Protein AF-A0A1D6IV47-F1 (afdb_monomer)

Mean predicted aligned error: 17.44 Å

pLDDT: mean 75.23, std 21.06, range [35.94, 98.75]

InterPro domains:
  IPR011598 Myc-type, basic helix-loop-helix (bHLH) domain [PF00010] (25-70)
  IPR011598 Myc-type, basic helix-loop-helix (bHLH) domain [PS50888] (21-71)
  IPR011598 Myc-type, basic helix-loop-helix (bHLH) domain [SM00353] (27-77)
  IPR036638 Helix-loop-helix DNA-binding domain superfamily [G3DSA:4.10.280.10] (14-96)
  IPR036638 Helix-loop-helix DNA-binding domain superfamily [SSF47459] (24-84)
  IPR044278 Transcription factor BHLH95-like [PTHR46772] (20-100)

Structure (mmCIF, N/CA/C/O backbone):
data_AF-A0A1D6IV47-F1
#
_entry.id   AF-A0A1D6IV47-F1
#
loop_
_atom_site.group_PDB
_atom_site.id
_atom_site.type_symbol
_atom_site.label_atom_id
_atom_site.label_alt_id
_atom_site.label_comp_id
_atom_site.label_asym_id
_atom_site.label_entity_id
_atom_site.label_seq_id
_atom_site.pdbx_PDB_ins_code
_atom_site.Cartn_x
_atom_site.Cartn_y
_atom_site.Cartn_z
_atom_site.occupancy
_atom_site.B_iso_or_equiv
_atom_site.auth_seq_id
_atom_site.auth_comp_id
_atom_site.auth_asym_id
_atom_site.auth_atom_id
_atom_site.pdbx_PDB_model_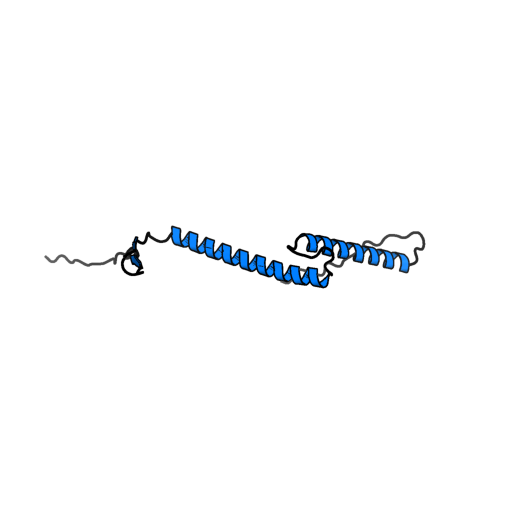num
ATOM 1 N N . MET A 1 1 ? 22.367 26.535 10.664 1.00 35.94 1 MET A N 1
ATOM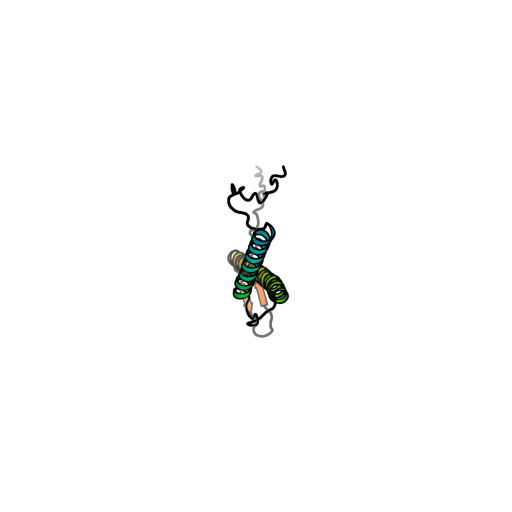 2 C CA . MET A 1 1 ? 23.675 25.922 10.363 1.00 35.94 1 MET A CA 1
ATOM 3 C C . MET A 1 1 ? 23.382 24.687 9.537 1.00 35.94 1 MET A C 1
ATOM 5 O O . MET A 1 1 ? 22.984 23.676 10.094 1.00 35.94 1 MET A O 1
ATOM 9 N N . ALA A 1 2 ? 23.358 24.861 8.216 1.00 43.00 2 ALA A N 1
ATOM 10 C CA . ALA A 1 2 ? 22.971 23.834 7.258 1.00 43.00 2 ALA A CA 1
ATOM 11 C C . ALA A 1 2 ? 24.180 22.928 7.006 1.00 43.00 2 ALA A C 1
ATOM 13 O O . ALA A 1 2 ? 25.041 23.240 6.191 1.00 43.00 2 ALA A O 1
ATOM 14 N N . GLU A 1 3 ? 24.259 21.857 7.783 1.00 51.03 3 GLU A N 1
ATOM 15 C CA . GLU A 1 3 ? 25.111 20.711 7.495 1.00 51.03 3 GLU A CA 1
ATOM 16 C C . GLU A 1 3 ? 24.394 19.863 6.442 1.00 51.03 3 GLU A C 1
ATOM 18 O O . GLU A 1 3 ? 23.219 19.549 6.610 1.00 51.03 3 GLU A O 1
ATOM 23 N N . GLU A 1 4 ? 25.101 19.575 5.351 1.00 53.41 4 GLU A N 1
ATOM 24 C CA . GLU A 1 4 ? 25.080 18.343 4.543 1.00 53.41 4 GLU A CA 1
ATOM 25 C C . GLU A 1 4 ? 25.472 18.690 3.106 1.00 53.41 4 GLU A C 1
ATOM 27 O O . GLU A 1 4 ? 24.693 18.726 2.151 1.00 53.41 4 GLU A O 1
ATOM 32 N N . HIS A 1 5 ? 26.765 18.986 2.980 1.00 49.28 5 HIS A N 1
ATOM 33 C CA . HIS A 1 5 ? 27.473 18.988 1.719 1.00 49.28 5 HIS A CA 1
ATOM 34 C C . HIS A 1 5 ? 27.329 17.615 1.055 1.00 49.28 5 HIS A C 1
ATOM 36 O O . HIS A 1 5 ? 27.900 16.631 1.513 1.00 49.28 5 HIS A O 1
ATOM 42 N N . LEU A 1 6 ? 26.561 17.594 -0.036 1.00 51.56 6 LEU A N 1
ATOM 43 C CA . LEU A 1 6 ? 26.811 16.838 -1.263 1.00 51.56 6 LEU A CA 1
ATOM 44 C C . LEU A 1 6 ? 27.721 15.618 -1.066 1.00 51.56 6 LEU A C 1
ATOM 46 O O . LEU A 1 6 ? 28.927 15.679 -1.314 1.00 51.56 6 LEU A O 1
ATOM 50 N N . LEU A 1 7 ? 27.119 14.488 -0.691 1.00 47.28 7 LEU A N 1
ATOM 51 C CA . LEU A 1 7 ? 27.725 13.174 -0.878 1.00 47.28 7 LEU A CA 1
ATOM 52 C C . LEU A 1 7 ? 27.847 12.912 -2.382 1.00 47.28 7 LEU A C 1
ATOM 54 O O . LEU A 1 7 ? 27.004 12.284 -3.023 1.00 47.28 7 LEU A O 1
ATOM 58 N N . ALA A 1 8 ? 28.924 13.457 -2.939 1.00 45.53 8 ALA A N 1
ATOM 59 C CA . ALA A 1 8 ? 29.487 13.078 -4.208 1.00 45.53 8 ALA A CA 1
ATOM 60 C C . ALA A 1 8 ? 29.680 11.559 -4.201 1.00 45.53 8 ALA A C 1
ATOM 62 O O . ALA A 1 8 ? 30.430 11.007 -3.395 1.00 45.53 8 ALA A O 1
ATOM 63 N N . LEU A 1 9 ? 28.987 10.886 -5.115 1.00 50.47 9 LEU A N 1
ATOM 64 C CA . LEU A 1 9 ? 29.238 9.502 -5.495 1.00 50.47 9 LEU A CA 1
ATOM 65 C C . LEU A 1 9 ? 30.619 9.423 -6.167 1.00 50.47 9 LEU A C 1
ATOM 67 O O . LEU A 1 9 ? 30.733 9.325 -7.386 1.00 50.47 9 LEU A O 1
ATOM 71 N N . ALA A 1 10 ? 31.680 9.522 -5.369 1.00 48.97 10 ALA A N 1
ATOM 72 C CA . ALA A 1 10 ? 33.050 9.316 -5.800 1.00 48.97 10 ALA A CA 1
ATOM 73 C C . ALA A 1 10 ? 33.296 7.806 -5.923 1.00 48.97 10 ALA A C 1
ATOM 75 O O . ALA A 1 10 ? 33.545 7.111 -4.940 1.00 48.97 10 ALA A O 1
ATOM 76 N N . LEU A 1 11 ? 33.189 7.286 -7.145 1.00 58.75 11 LEU A N 1
ATOM 77 C CA . LEU A 1 11 ? 33.749 5.981 -7.488 1.00 58.75 11 LEU A CA 1
ATOM 78 C C . LEU A 1 11 ? 35.287 6.081 -7.464 1.00 58.75 11 LEU A C 1
ATOM 80 O O . LEU A 1 11 ? 35.827 7.082 -7.942 1.00 58.75 11 LEU A O 1
ATOM 84 N N . PRO A 1 12 ? 36.013 5.081 -6.932 1.00 50.81 12 PRO A N 1
ATOM 85 C CA . PRO A 1 12 ? 37.470 5.124 -6.910 1.00 50.81 12 PRO A CA 1
ATOM 86 C C . PRO A 1 12 ? 38.044 5.014 -8.335 1.00 50.81 12 PRO A C 1
ATOM 88 O O . PRO A 1 12 ? 37.523 4.237 -9.142 1.00 50.81 12 PRO A O 1
ATOM 91 N N . PRO A 1 13 ? 39.134 5.735 -8.665 1.00 49.62 13 PRO A N 1
ATOM 92 C CA . PRO A 1 13 ? 39.780 5.604 -9.963 1.00 49.62 13 PRO A CA 1
ATOM 93 C C . PRO A 1 13 ? 40.509 4.257 -10.046 1.00 49.62 13 PRO A C 1
ATOM 95 O O . PRO A 1 13 ? 41.496 4.015 -9.349 1.00 49.62 13 PRO A O 1
ATOM 98 N N . THR A 1 14 ? 40.040 3.366 -10.918 1.00 51.09 14 THR A N 1
ATOM 99 C CA . THR A 1 14 ? 40.750 2.123 -11.232 1.00 51.09 14 THR A CA 1
ATOM 100 C C . THR A 1 14 ? 41.936 2.443 -12.141 1.00 51.09 14 THR A C 1
ATOM 102 O O . THR A 1 14 ? 41.761 2.791 -13.309 1.00 51.09 14 THR A O 1
ATOM 105 N N . LYS A 1 15 ? 43.150 2.333 -11.589 1.00 53.69 15 LYS A N 1
ATOM 106 C CA . LYS A 1 15 ? 44.419 2.341 -12.333 1.00 53.69 15 LYS A CA 1
ATOM 107 C C . LYS A 1 15 ? 44.349 1.264 -13.422 1.00 53.69 15 LYS A C 1
ATOM 109 O O . LYS A 1 15 ? 44.103 0.099 -13.120 1.00 53.69 15 LYS A O 1
ATOM 114 N N . GLY A 1 16 ? 44.486 1.689 -14.674 1.00 55.03 16 GLY A N 1
ATOM 115 C CA . GLY A 1 16 ? 44.122 0.895 -15.841 1.00 55.03 16 GLY A CA 1
ATOM 116 C C . GLY A 1 16 ? 44.970 -0.351 -16.080 1.00 55.03 16 GLY A C 1
ATOM 117 O O . GLY A 1 16 ? 46.148 -0.399 -15.732 1.00 55.03 16 GLY A O 1
ATOM 118 N N . ASN A 1 17 ? 44.366 -1.321 -16.772 1.00 45.66 17 ASN A N 1
ATOM 119 C CA . ASN A 1 17 ? 45.033 -2.005 -17.874 1.00 45.66 17 ASN A CA 1
ATOM 120 C C . ASN A 1 17 ? 44.022 -2.683 -18.821 1.00 45.66 17 ASN A C 1
ATOM 122 O O . ASN A 1 17 ? 43.061 -3.292 -18.360 1.00 45.66 17 ASN A O 1
ATOM 126 N N . LYS A 1 18 ? 44.328 -2.614 -20.124 1.00 48.06 18 LYS A N 1
ATOM 127 C CA . LYS A 1 18 ? 43.595 -3.097 -21.315 1.00 48.06 18 LYS A CA 1
ATOM 128 C C . LYS A 1 18 ? 42.322 -2.335 -21.696 1.00 48.06 18 LYS A C 1
ATOM 130 O O . LYS A 1 18 ? 41.365 -2.240 -20.940 1.00 48.06 18 LYS A O 1
ATOM 135 N N . GLU A 1 19 ? 42.353 -1.824 -22.925 1.00 49.88 19 GLU A N 1
ATOM 136 C CA . GLU A 1 19 ? 41.299 -1.088 -23.618 1.00 49.88 19 GLU A CA 1
ATOM 137 C C . GLU A 1 19 ? 39.984 -1.879 -23.678 1.00 49.88 19 GLU A C 1
ATOM 139 O O . GLU A 1 19 ? 39.681 -2.582 -24.640 1.00 49.88 19 GLU A O 1
ATOM 144 N N . ALA A 1 20 ? 39.166 -1.752 -22.638 1.00 54.44 20 ALA A N 1
ATOM 145 C CA . ALA A 1 20 ? 37.732 -1.879 -22.795 1.00 54.44 20 ALA A CA 1
ATOM 146 C C . ALA A 1 20 ? 37.245 -0.565 -23.410 1.00 54.44 20 ALA A C 1
ATOM 148 O O . ALA A 1 20 ? 37.445 0.503 -22.828 1.00 54.44 20 ALA A O 1
ATOM 149 N N . SER A 1 21 ? 36.624 -0.639 -24.591 1.00 50.91 21 SER A N 1
ATOM 150 C CA . SER A 1 21 ? 35.919 0.501 -25.183 1.00 50.91 21 SER A CA 1
ATOM 151 C C . SER A 1 21 ? 35.065 1.176 -24.097 1.00 50.91 21 SER A C 1
ATOM 153 O O . SER A 1 21 ? 34.292 0.477 -23.434 1.00 50.91 21 SER A O 1
ATOM 155 N N . PRO A 1 22 ? 35.170 2.501 -23.883 1.00 57.38 22 PRO A N 1
ATOM 156 C CA . PRO A 1 22 ? 34.455 3.197 -22.808 1.00 57.38 22 PRO A CA 1
ATOM 157 C C . PRO A 1 22 ? 32.925 3.022 -22.888 1.00 57.38 22 PRO A C 1
ATOM 159 O O . PRO A 1 22 ? 32.224 3.169 -21.889 1.00 57.38 22 PRO A O 1
ATOM 162 N N . GLY A 1 23 ? 32.394 2.636 -24.056 1.00 60.59 23 GLY A N 1
ATOM 163 C CA . GLY A 1 23 ? 30.986 2.270 -24.227 1.00 60.59 23 GLY A CA 1
ATOM 164 C C . GLY A 1 23 ? 30.589 0.929 -23.593 1.00 60.59 23 GLY A C 1
ATOM 165 O O . GLY A 1 23 ? 29.433 0.763 -23.205 1.00 60.59 23 GLY A O 1
ATOM 166 N N . ALA A 1 24 ? 31.517 -0.021 -23.441 1.00 66.62 24 ALA A N 1
ATOM 167 C CA . ALA A 1 24 ? 31.240 -1.330 -22.846 1.00 66.62 24 ALA A CA 1
ATOM 168 C C . ALA A 1 24 ? 31.003 -1.222 -21.331 1.00 66.62 24 ALA A C 1
ATOM 170 O O . ALA A 1 24 ? 30.012 -1.746 -20.823 1.00 66.62 24 ALA A O 1
ATOM 171 N N . THR A 1 25 ? 31.839 -0.451 -20.631 1.00 83.62 25 THR A N 1
ATOM 172 C CA . THR A 1 25 ? 31.732 -0.235 -19.179 1.00 83.62 25 THR A CA 1
ATOM 173 C C . THR A 1 25 ? 30.530 0.641 -18.815 1.00 83.62 25 THR A C 1
ATOM 175 O O . THR A 1 25 ? 29.817 0.341 -17.857 1.00 83.62 25 THR A O 1
ATOM 178 N N . ALA A 1 26 ? 30.222 1.667 -19.618 1.00 90.19 26 ALA A N 1
ATOM 179 C CA . ALA A 1 26 ? 29.015 2.478 -19.448 1.00 90.19 26 ALA A CA 1
ATOM 180 C C . ALA A 1 26 ? 27.729 1.656 -19.658 1.00 90.19 26 ALA A C 1
ATOM 182 O O . ALA A 1 26 ? 26.782 1.755 -18.875 1.00 90.19 26 ALA A O 1
ATOM 183 N N . ALA A 1 27 ? 27.699 0.789 -20.676 1.00 94.06 27 ALA A N 1
ATOM 184 C CA . ALA A 1 27 ? 26.564 -0.098 -20.914 1.00 94.06 27 ALA A CA 1
ATOM 185 C C . ALA A 1 27 ? 26.398 -1.148 -19.800 1.00 94.06 27 ALA A C 1
ATOM 187 O O . ALA A 1 27 ? 25.276 -1.505 -19.439 1.00 94.06 27 ALA A O 1
ATOM 188 N N . GLU A 1 28 ? 27.491 -1.667 -19.241 1.00 94.56 28 GLU A N 1
ATOM 189 C CA . GLU A 1 28 ? 27.457 -2.578 -18.092 1.00 94.56 28 GLU A CA 1
ATOM 190 C C . GLU A 1 28 ? 26.948 -1.896 -16.824 1.00 94.56 28 GLU A C 1
ATOM 192 O O . GLU A 1 28 ? 26.046 -2.435 -16.173 1.00 94.56 28 GLU A O 1
ATOM 197 N N . ALA A 1 29 ? 27.431 -0.688 -16.527 1.00 93.94 29 ALA A N 1
ATOM 198 C CA . ALA A 1 29 ? 26.927 0.127 -15.426 1.00 93.94 29 ALA A CA 1
ATOM 199 C C . ALA A 1 29 ? 25.420 0.398 -15.576 1.00 93.94 29 ALA A C 1
ATOM 201 O O . ALA A 1 29 ? 24.655 0.249 -14.620 1.00 93.94 29 ALA A O 1
ATOM 202 N N . GLU A 1 30 ? 24.959 0.697 -16.792 1.00 96.69 30 GLU A N 1
ATOM 203 C CA . GLU A 1 30 ? 23.541 0.910 -17.075 1.00 96.69 30 GLU A CA 1
ATOM 204 C C . GLU A 1 30 ? 22.697 -0.353 -16.864 1.00 96.69 30 GLU A C 1
ATOM 206 O O . GLU A 1 30 ? 21.625 -0.312 -16.251 1.00 96.69 30 GLU A O 1
ATOM 211 N N . ARG A 1 31 ? 23.182 -1.512 -17.327 1.00 97.31 31 ARG A N 1
ATOM 212 C CA . ARG A 1 31 ? 22.510 -2.797 -17.083 1.00 97.31 31 ARG A CA 1
ATOM 213 C C . ARG A 1 31 ? 22.448 -3.107 -15.591 1.00 97.31 31 ARG A C 1
ATOM 215 O O . ARG A 1 31 ? 21.399 -3.542 -15.116 1.00 97.31 31 ARG A O 1
ATOM 222 N N . ALA A 1 32 ? 23.529 -2.869 -14.850 1.00 96.06 32 ALA A N 1
ATOM 223 C CA . ALA A 1 32 ? 23.559 -3.045 -13.401 1.00 96.06 32 ALA A CA 1
ATOM 224 C C . ALA A 1 32 ? 22.532 -2.133 -12.711 1.00 96.06 32 ALA A C 1
ATOM 226 O O . ALA A 1 32 ? 21.746 -2.607 -11.885 1.00 96.06 32 ALA A O 1
ATOM 227 N N . ARG A 1 33 ? 22.446 -0.860 -13.123 1.00 97.12 33 ARG A N 1
ATOM 228 C CA . ARG A 1 33 ? 21.442 0.095 -12.632 1.00 97.12 33 ARG A CA 1
ATOM 229 C C . ARG A 1 33 ? 20.017 -0.417 -12.851 1.00 97.12 33 ARG A C 1
ATOM 231 O O . ARG A 1 33 ? 19.220 -0.432 -11.913 1.00 97.12 33 ARG A O 1
ATOM 238 N N . ARG A 1 34 ? 19.693 -0.885 -14.062 1.00 97.56 34 ARG A N 1
ATOM 239 C CA . ARG A 1 34 ? 18.354 -1.410 -14.401 1.00 97.56 34 ARG A CA 1
ATOM 240 C C . ARG A 1 34 ? 18.007 -2.681 -13.632 1.00 97.56 34 ARG A C 1
ATOM 242 O O . ARG A 1 34 ? 16.875 -2.809 -13.166 1.00 97.56 34 ARG A O 1
ATOM 249 N N . ARG A 1 35 ? 18.965 -3.598 -13.454 1.00 97.81 35 ARG A N 1
ATOM 250 C CA . ARG A 1 35 ? 18.779 -4.809 -12.633 1.00 97.81 35 ARG A CA 1
ATOM 251 C C . ARG A 1 35 ? 18.487 -4.446 -11.180 1.00 97.81 35 ARG A C 1
ATOM 253 O O . ARG A 1 35 ? 17.533 -4.968 -10.611 1.00 97.81 35 ARG A O 1
ATOM 260 N N . ARG A 1 36 ? 19.251 -3.504 -10.611 1.00 97.94 36 ARG A N 1
ATOM 261 C CA . ARG A 1 36 ? 19.023 -2.993 -9.252 1.00 97.94 36 ARG A CA 1
ATOM 262 C C . ARG A 1 36 ? 17.627 -2.391 -9.111 1.00 97.94 36 ARG A C 1
ATOM 264 O O . ARG A 1 36 ? 16.905 -2.766 -8.198 1.00 97.94 36 ARG A O 1
ATOM 271 N N . MET A 1 37 ? 17.229 -1.511 -10.029 1.00 96.81 37 MET A N 1
ATOM 272 C CA . MET A 1 37 ? 15.890 -0.913 -10.003 1.00 96.81 37 MET A CA 1
ATOM 273 C C . MET A 1 37 ? 14.781 -1.961 -10.120 1.00 96.81 37 MET A C 1
ATOM 275 O O . MET A 1 37 ? 13.820 -1.917 -9.362 1.00 96.81 37 MET A O 1
ATOM 279 N N . SER A 1 38 ? 14.931 -2.935 -11.021 1.00 95.81 38 SER A N 1
ATOM 280 C CA . SER A 1 38 ? 13.944 -4.011 -11.198 1.00 95.81 38 SER A CA 1
ATOM 281 C C . SER A 1 38 ? 13.766 -4.833 -9.921 1.00 95.81 38 SER A C 1
ATOM 283 O O . SER A 1 38 ? 12.642 -5.160 -9.550 1.00 95.81 38 SER A O 1
ATOM 285 N N . ARG A 1 39 ? 14.867 -5.116 -9.214 1.00 97.31 39 ARG A N 1
ATOM 286 C CA . ARG A 1 39 ? 14.834 -5.805 -7.922 1.00 97.31 39 ARG A CA 1
ATOM 287 C C . ARG A 1 39 ? 14.081 -4.998 -6.861 1.00 97.31 39 ARG A C 1
ATOM 289 O O . ARG A 1 39 ? 13.236 -5.568 -6.185 1.00 97.31 39 ARG A O 1
ATOM 296 N N . LEU A 1 40 ? 14.323 -3.689 -6.763 1.00 97.62 40 LEU A N 1
ATOM 297 C CA . LEU A 1 40 ? 13.621 -2.824 -5.805 1.00 97.62 40 LEU A CA 1
ATOM 298 C C . LEU A 1 40 ? 12.108 -2.779 -6.059 1.00 97.62 40 LEU A C 1
ATOM 300 O O . LEU A 1 40 ? 11.331 -2.832 -5.112 1.00 97.62 40 LEU A O 1
ATOM 304 N N . TYR A 1 41 ? 11.672 -2.731 -7.322 1.00 96.75 41 TYR A N 1
ATOM 305 C CA . TYR A 1 41 ? 10.242 -2.798 -7.644 1.00 96.75 41 TYR A CA 1
ATOM 306 C C . TYR A 1 41 ? 9.620 -4.152 -7.298 1.00 96.75 41 TYR A C 1
ATOM 308 O O . TYR A 1 41 ? 8.483 -4.189 -6.837 1.00 96.75 41 TYR A O 1
ATOM 316 N N . ALA A 1 42 ? 10.352 -5.251 -7.491 1.00 94.81 42 ALA A N 1
ATOM 317 C CA . ALA A 1 42 ? 9.887 -6.575 -7.090 1.00 94.81 42 ALA A CA 1
ATOM 318 C C . ALA A 1 42 ? 9.768 -6.695 -5.560 1.00 94.81 42 ALA A C 1
ATOM 320 O O . ALA A 1 42 ? 8.761 -7.193 -5.061 1.00 94.81 42 ALA A O 1
ATOM 321 N N . GLU A 1 43 ? 10.761 -6.193 -4.819 1.00 96.81 43 GLU A N 1
ATOM 322 C CA . GLU A 1 43 ? 10.749 -6.155 -3.351 1.00 96.81 43 GLU A CA 1
ATOM 323 C C . GLU A 1 43 ? 9.608 -5.281 -2.817 1.00 96.81 43 GLU A C 1
ATOM 325 O O . GLU A 1 43 ? 8.908 -5.695 -1.895 1.00 96.81 43 GLU A O 1
ATOM 330 N N . LEU A 1 44 ? 9.368 -4.114 -3.424 1.00 97.12 44 LEU A N 1
ATOM 331 C CA . LEU A 1 44 ? 8.234 -3.257 -3.080 1.00 97.12 44 LEU A CA 1
ATOM 332 C C . LEU A 1 44 ? 6.903 -3.958 -3.369 1.00 97.12 44 LEU A C 1
ATOM 334 O O . LEU A 1 44 ? 6.040 -4.007 -2.500 1.00 97.12 44 LEU A O 1
ATOM 338 N N . GLY A 1 45 ? 6.748 -4.544 -4.559 1.00 95.75 45 GLY A N 1
ATOM 339 C CA . GLY A 1 45 ? 5.528 -5.254 -4.945 1.00 95.75 45 GLY A CA 1
ATOM 340 C C . GLY A 1 45 ? 5.186 -6.419 -4.009 1.00 95.75 45 GLY A C 1
ATOM 341 O O . GLY A 1 45 ? 4.021 -6.626 -3.693 1.00 95.75 45 GLY A O 1
ATOM 342 N N . ALA A 1 46 ? 6.189 -7.132 -3.493 1.00 94.94 46 ALA A N 1
ATOM 343 C CA . ALA A 1 46 ? 5.983 -8.225 -2.541 1.00 94.94 46 ALA A CA 1
ATOM 344 C C . ALA A 1 46 ? 5.403 -7.774 -1.183 1.00 94.94 46 ALA A C 1
ATOM 346 O O . ALA A 1 46 ? 4.843 -8.594 -0.460 1.00 94.94 46 ALA A O 1
ATOM 347 N N . GLN A 1 47 ? 5.530 -6.492 -0.826 1.00 95.81 47 GLN A N 1
ATOM 348 C CA . GLN A 1 47 ? 4.998 -5.935 0.424 1.00 95.81 47 GLN A CA 1
ATOM 349 C C . GLN A 1 47 ? 3.553 -5.442 0.294 1.00 95.81 47 GLN A C 1
ATOM 351 O O . GLN A 1 47 ? 2.911 -5.149 1.305 1.00 95.81 47 GLN A O 1
ATOM 356 N N . LEU A 1 48 ? 3.045 -5.308 -0.934 1.00 95.94 48 LEU A N 1
ATOM 357 C CA . LEU A 1 48 ? 1.750 -4.693 -1.188 1.00 95.94 48 LEU A CA 1
ATOM 358 C C . LEU A 1 48 ? 0.651 -5.756 -1.271 1.00 95.94 48 LEU A C 1
ATOM 360 O O . LEU A 1 48 ? 0.745 -6.689 -2.074 1.00 95.94 48 LEU A O 1
ATOM 364 N N . PRO A 1 49 ? -0.418 -5.625 -0.469 1.00 94.69 49 PRO A N 1
ATOM 365 C CA . PRO A 1 49 ? -1.517 -6.572 -0.512 1.00 94.69 49 PRO A CA 1
ATOM 366 C C . PRO A 1 49 ? -2.312 -6.428 -1.816 1.00 94.69 49 PRO A C 1
ATOM 368 O O . PRO A 1 49 ? -2.609 -5.322 -2.260 1.00 94.69 49 PRO A O 1
ATOM 371 N N . GLY A 1 50 ? -2.707 -7.560 -2.404 1.00 91.94 50 GLY A N 1
ATOM 372 C CA . GLY A 1 50 ? -3.658 -7.590 -3.522 1.00 91.94 50 GLY A CA 1
ATOM 373 C C . GLY A 1 50 ? -3.105 -7.157 -4.883 1.00 91.94 50 GLY A C 1
ATOM 374 O O . GLY A 1 50 ? -3.891 -6.959 -5.809 1.00 91.94 50 GLY A O 1
ATOM 375 N N . LEU A 1 51 ? -1.783 -7.030 -5.041 1.00 91.81 51 LEU A N 1
ATOM 376 C CA . LEU A 1 51 ? -1.198 -6.749 -6.350 1.00 91.81 51 LEU A CA 1
ATOM 377 C C . LEU A 1 51 ? -1.375 -7.927 -7.326 1.00 91.81 51 LEU A C 1
ATOM 379 O O . LEU A 1 51 ? -1.175 -9.085 -6.946 1.00 91.81 51 LEU A O 1
ATOM 383 N N . PRO A 1 52 ? -1.675 -7.661 -8.611 1.00 89.19 52 PRO A N 1
ATOM 384 C CA . PRO A 1 52 ? -1.700 -8.705 -9.622 1.00 89.19 52 PRO A CA 1
ATOM 385 C C . PRO A 1 52 ? -0.280 -9.252 -9.889 1.00 89.19 52 PRO A C 1
ATOM 387 O O . P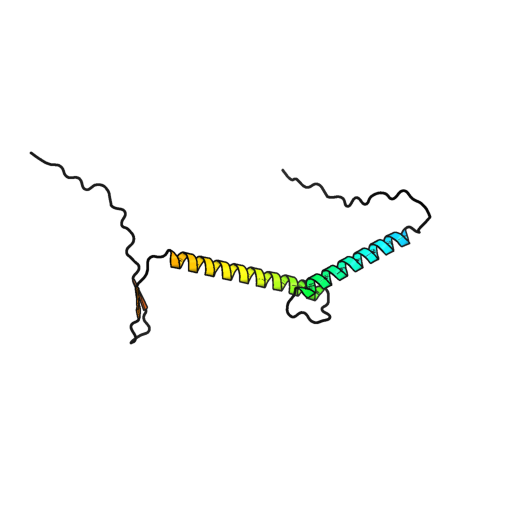RO A 1 52 ? 0.687 -8.486 -9.842 1.00 89.19 52 PRO A O 1
ATOM 390 N N . PRO A 1 53 ? -0.128 -10.534 -10.287 1.00 83.19 53 PRO A N 1
ATOM 391 C CA . PRO A 1 53 ? 1.175 -11.204 -10.456 1.00 83.19 53 PRO A CA 1
ATOM 392 C C . PRO A 1 53 ? 2.149 -10.556 -11.458 1.00 83.19 53 PRO A C 1
ATOM 394 O O . PRO A 1 53 ? 3.312 -10.944 -11.535 1.00 83.19 53 PRO A O 1
ATOM 397 N N . ARG A 1 54 ? 1.674 -9.607 -12.273 1.00 87.25 54 ARG A N 1
ATOM 398 C CA . ARG A 1 54 ? 2.452 -8.865 -13.277 1.00 87.25 54 ARG A CA 1
ATOM 399 C C . ARG A 1 54 ? 2.085 -7.381 -13.292 1.00 87.25 54 ARG A C 1
ATOM 401 O O . ARG A 1 54 ? 1.909 -6.791 -14.356 1.00 87.25 54 ARG A O 1
ATOM 408 N N . ALA A 1 55 ? 1.916 -6.790 -12.112 1.00 91.31 55 ALA A N 1
ATOM 409 C CA . ALA A 1 55 ? 1.708 -5.353 -11.994 1.00 91.31 55 ALA A CA 1
ATOM 410 C C . ALA A 1 55 ? 2.841 -4.577 -12.689 1.00 91.31 55 ALA A C 1
ATOM 412 O O . ALA A 1 55 ? 4.021 -4.900 -12.539 1.00 91.31 55 ALA A O 1
ATOM 413 N N . ASN A 1 56 ? 2.480 -3.554 -13.464 1.00 95.12 56 ASN A N 1
ATOM 414 C CA . ASN A 1 56 ? 3.468 -2.650 -14.047 1.00 95.12 56 ASN A CA 1
ATOM 415 C C . ASN A 1 56 ? 4.052 -1.718 -12.960 1.00 95.12 56 ASN A C 1
ATOM 417 O O . ASN A 1 56 ? 3.478 -1.564 -11.882 1.00 95.12 56 ASN A O 1
ATOM 421 N N . MET A 1 57 ? 5.199 -1.086 -13.235 1.00 95.31 57 MET A N 1
ATOM 422 C CA . MET A 1 57 ? 5.902 -0.258 -12.240 1.00 95.31 57 MET A CA 1
ATOM 423 C C . MET A 1 57 ? 5.070 0.932 -11.745 1.00 95.31 57 MET A C 1
ATOM 425 O O . MET A 1 57 ? 5.145 1.266 -10.566 1.00 95.31 57 MET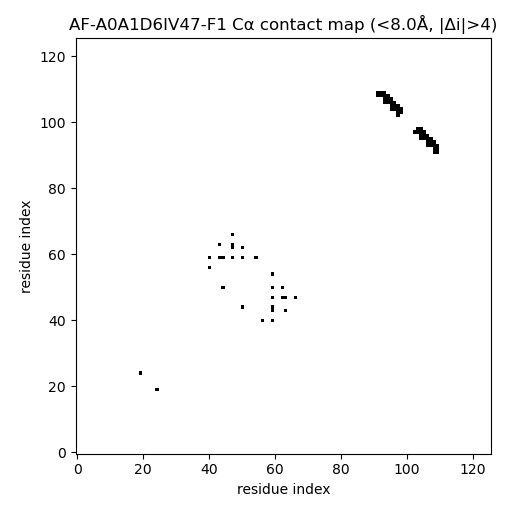 A O 1
ATOM 429 N N . ALA A 1 58 ? 4.271 1.551 -12.620 1.00 96.50 58 ALA A N 1
ATOM 430 C CA . ALA A 1 58 ? 3.399 2.661 -12.238 1.00 96.50 58 ALA A CA 1
ATOM 431 C C . ALA A 1 58 ? 2.356 2.200 -11.214 1.00 96.50 58 ALA A C 1
ATOM 433 O O . ALA A 1 58 ? 2.224 2.801 -10.153 1.00 96.50 58 ALA A O 1
ATOM 434 N N . ARG A 1 59 ? 1.714 1.058 -11.478 1.00 96.56 59 ARG A N 1
ATOM 435 C CA . ARG A 1 59 ? 0.720 0.472 -10.586 1.00 96.56 59 ARG A CA 1
ATOM 436 C C . ARG A 1 59 ? 1.308 0.094 -9.230 1.00 96.56 59 ARG A C 1
ATOM 438 O O . ARG A 1 59 ? 0.685 0.366 -8.213 1.00 96.56 59 ARG A O 1
ATOM 445 N N . ILE A 1 60 ? 2.512 -0.484 -9.208 1.00 97.44 60 ILE A N 1
ATOM 446 C CA . ILE A 1 60 ? 3.225 -0.795 -7.957 1.00 97.44 60 ILE A CA 1
ATOM 447 C C . ILE A 1 60 ? 3.416 0.478 -7.118 1.00 97.44 60 ILE A C 1
ATOM 449 O O . ILE A 1 60 ? 3.211 0.447 -5.909 1.00 97.44 60 ILE A O 1
ATOM 453 N N . LEU A 1 61 ? 3.791 1.600 -7.740 1.00 97.94 61 LEU A N 1
ATOM 454 C CA . LEU A 1 61 ? 3.986 2.864 -7.025 1.00 97.94 61 LEU A CA 1
ATOM 455 C C . LEU A 1 61 ? 2.670 3.482 -6.547 1.00 97.94 61 LEU A C 1
ATOM 457 O O . LEU A 1 61 ? 2.601 3.932 -5.406 1.00 97.94 61 LEU A O 1
ATOM 461 N N . GLU A 1 62 ? 1.638 3.496 -7.388 1.00 97.75 62 GLU A N 1
ATOM 462 C CA . GLU A 1 62 ? 0.306 3.986 -7.017 1.00 97.75 62 GLU A CA 1
ATOM 463 C C . GLU A 1 62 ? -0.252 3.219 -5.814 1.00 97.75 62 GLU A C 1
ATOM 465 O O . GLU A 1 62 ? -0.658 3.829 -4.822 1.00 97.75 62 GLU A O 1
ATOM 470 N N . ASP A 1 63 ? -0.194 1.886 -5.864 1.00 97.31 63 ASP A N 1
ATOM 471 C CA . ASP A 1 63 ? -0.678 1.031 -4.783 1.00 97.31 63 ASP A CA 1
ATOM 472 C C . ASP A 1 63 ? 0.192 1.169 -3.525 1.00 97.31 63 ASP A C 1
ATOM 474 O O . ASP A 1 63 ? -0.342 1.176 -2.416 1.00 97.31 63 ASP A O 1
ATOM 478 N N . ALA A 1 64 ? 1.508 1.379 -3.661 1.00 98.19 64 ALA A N 1
ATOM 479 C CA . ALA A 1 64 ? 2.376 1.693 -2.524 1.00 98.19 64 ALA A CA 1
ATOM 480 C C . ALA A 1 64 ? 1.975 2.995 -1.826 1.00 98.19 64 ALA A C 1
ATOM 482 O O . ALA A 1 64 ? 1.854 3.030 -0.600 1.00 98.19 64 ALA A O 1
ATOM 483 N N . ILE A 1 65 ? 1.759 4.063 -2.597 1.00 98.25 65 ILE A N 1
ATOM 484 C CA . ILE A 1 65 ? 1.364 5.371 -2.067 1.00 98.25 65 ILE A CA 1
ATOM 485 C C . ILE A 1 65 ? 0.019 5.252 -1.346 1.00 98.25 65 ILE A C 1
ATOM 487 O O . ILE A 1 65 ? -0.114 5.710 -0.206 1.00 98.25 65 ILE A O 1
ATOM 491 N N . ALA A 1 66 ? -0.954 4.589 -1.974 1.00 98.00 66 ALA A N 1
ATOM 492 C CA . ALA A 1 66 ? -2.259 4.344 -1.375 1.00 98.00 66 ALA A CA 1
ATOM 493 C C . ALA A 1 66 ? -2.140 3.532 -0.075 1.00 98.00 66 ALA A C 1
ATOM 495 O O . ALA A 1 66 ? -2.720 3.906 0.948 1.00 98.00 66 ALA A O 1
ATOM 496 N N . TYR A 1 67 ? -1.342 2.461 -0.080 1.00 98.00 67 TYR A N 1
ATOM 497 C CA . TYR A 1 67 ? -1.186 1.581 1.073 1.00 98.00 67 TYR A CA 1
ATOM 498 C C . TYR A 1 67 ? -0.506 2.273 2.260 1.00 98.00 67 TYR A C 1
ATOM 500 O O . TYR A 1 67 ? -0.962 2.136 3.396 1.00 98.00 67 TYR A O 1
ATOM 508 N N . VAL A 1 68 ? 0.511 3.107 2.018 1.00 98.44 68 VAL A N 1
ATOM 509 C CA . VAL A 1 68 ? 1.102 3.957 3.067 1.00 98.44 68 VAL A CA 1
ATOM 510 C C . VAL A 1 68 ? 0.053 4.902 3.662 1.00 98.44 68 VAL A C 1
ATOM 512 O O . VAL A 1 68 ? 0.026 5.098 4.879 1.00 98.44 68 VAL A O 1
ATOM 515 N N . GLY A 1 69 ? -0.839 5.457 2.838 1.00 98.38 69 GLY A N 1
ATOM 516 C CA . GLY A 1 69 ? -1.972 6.260 3.304 1.00 98.38 69 GLY A CA 1
ATOM 517 C C . GLY A 1 69 ? -2.897 5.485 4.249 1.00 98.38 69 GLY A C 1
ATOM 518 O O . GLY A 1 69 ? -3.203 5.965 5.343 1.00 98.38 69 GLY A O 1
ATOM 519 N N . VAL A 1 70 ? -3.275 4.259 3.873 1.00 98.12 70 VAL A N 1
ATOM 520 C CA . VAL A 1 70 ? -4.095 3.362 4.708 1.00 98.12 70 VAL A CA 1
ATOM 521 C C . VAL A 1 70 ? -3.404 3.051 6.035 1.00 98.12 70 VAL A C 1
ATOM 523 O O . VAL A 1 70 ? -4.033 3.149 7.091 1.00 98.12 70 VAL A O 1
ATOM 526 N N . LEU A 1 71 ? -2.110 2.722 6.012 1.00 98.56 71 LEU A N 1
ATOM 527 C CA . LEU A 1 71 ? -1.344 2.429 7.224 1.00 98.56 71 LEU A CA 1
ATOM 528 C C . LEU A 1 71 ? -1.301 3.633 8.168 1.00 98.56 71 LEU A C 1
ATOM 530 O O . LEU A 1 71 ? -1.578 3.483 9.357 1.00 98.56 71 LEU A O 1
ATOM 534 N N . ARG A 1 72 ? -1.036 4.838 7.648 1.00 98.69 72 ARG A N 1
ATOM 535 C CA . ARG A 1 72 ? -1.030 6.074 8.450 1.00 98.69 72 ARG A CA 1
ATOM 536 C C . ARG A 1 72 ? -2.385 6.341 9.102 1.00 98.69 72 ARG A C 1
ATOM 538 O O . ARG A 1 72 ? -2.440 6.607 10.300 1.00 98.69 72 ARG A O 1
ATOM 545 N N . ALA A 1 73 ? -3.473 6.225 8.341 1.00 98.38 73 ALA A N 1
ATOM 546 C CA . ALA A 1 73 ? -4.824 6.397 8.873 1.00 98.38 73 ALA A CA 1
ATOM 547 C C . ALA A 1 73 ? -5.160 5.340 9.940 1.00 98.38 73 ALA A C 1
ATOM 549 O O . ALA A 1 73 ? -5.766 5.650 10.966 1.00 98.38 73 ALA A O 1
ATOM 550 N N . THR A 1 74 ? -4.719 4.098 9.727 1.00 98.50 74 THR A N 1
ATOM 551 C CA . THR A 1 74 ? -4.921 2.994 10.672 1.00 98.50 74 THR A CA 1
ATOM 552 C C . THR A 1 74 ? -4.187 3.248 11.984 1.00 98.50 74 THR A C 1
ATOM 554 O O . THR A 1 74 ? -4.791 3.122 13.049 1.00 98.50 74 THR A O 1
ATOM 557 N N . VAL A 1 75 ? -2.916 3.656 11.919 1.00 98.75 75 VAL A N 1
ATOM 558 C CA . VAL A 1 75 ? -2.118 4.011 13.101 1.00 98.75 75 VAL A CA 1
ATOM 559 C C . VAL A 1 75 ? -2.778 5.156 13.868 1.00 98.75 75 VAL A C 1
ATOM 561 O O . VAL A 1 75 ? -3.050 4.995 15.055 1.00 98.75 75 VAL A O 1
ATOM 564 N N . ALA A 1 76 ? -3.153 6.247 13.194 1.00 98.44 76 ALA A N 1
ATOM 565 C CA . ALA A 1 76 ? -3.835 7.373 13.835 1.00 98.44 76 ALA A CA 1
ATOM 566 C C . ALA A 1 76 ? -5.145 6.947 14.531 1.00 98.44 76 ALA A C 1
ATOM 568 O O . ALA A 1 76 ? -5.423 7.345 15.663 1.00 98.44 76 ALA A O 1
ATOM 569 N N . GLY A 1 77 ? -5.939 6.082 13.889 1.00 98.25 77 GLY A N 1
ATOM 570 C CA . GLY A 1 77 ? -7.163 5.540 14.480 1.00 98.25 77 GLY A CA 1
ATOM 571 C C . GLY A 1 77 ? -6.906 4.668 15.715 1.00 98.25 77 GLY A C 1
ATOM 572 O O . GLY A 1 77 ? -7.654 4.738 16.692 1.00 98.25 77 GLY A O 1
ATOM 573 N N . LEU A 1 78 ? -5.846 3.857 15.702 1.00 98.50 78 LEU A N 1
ATOM 574 C CA . LEU A 1 78 ? -5.449 3.036 16.850 1.00 98.50 78 LEU A CA 1
ATOM 575 C C . LEU A 1 78 ? -4.931 3.892 18.009 1.00 98.50 78 LEU A C 1
ATOM 577 O O . LEU A 1 78 ? -5.308 3.654 19.157 1.00 98.50 78 LEU A O 1
ATOM 581 N N . GLU A 1 79 ? -4.133 4.915 17.722 1.00 98.25 79 GLU A N 1
ATOM 582 C CA . GLU A 1 79 ? -3.625 5.853 18.722 1.00 98.25 79 GLU A CA 1
ATOM 583 C C . GLU A 1 79 ? -4.752 6.648 19.387 1.00 98.25 79 GLU A C 1
ATOM 585 O O . GLU A 1 79 ? -4.770 6.763 20.615 1.00 98.25 79 GLU A O 1
ATOM 590 N N . ALA A 1 80 ? -5.737 7.114 18.613 1.00 96.75 80 ALA A N 1
ATOM 591 C CA . ALA A 1 80 ? -6.914 7.804 19.140 1.00 96.75 80 ALA A CA 1
ATOM 592 C C . ALA A 1 80 ? -7.737 6.903 20.077 1.00 96.75 80 ALA A C 1
ATOM 594 O O . ALA A 1 80 ? -8.106 7.318 21.178 1.00 96.75 80 ALA A O 1
ATOM 595 N N . ARG A 1 81 ? -7.971 5.639 19.694 1.00 95.81 81 ARG A N 1
ATOM 596 C CA . ARG A 1 81 ? -8.655 4.661 20.561 1.00 95.81 81 ARG A 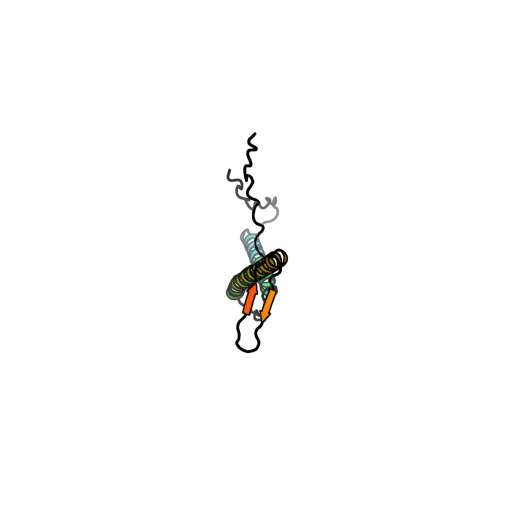CA 1
ATOM 597 C C . ARG A 1 81 ? -7.855 4.368 21.824 1.00 95.81 81 ARG A C 1
ATOM 599 O O . ARG A 1 81 ? -8.429 4.291 22.907 1.00 95.81 81 ARG A O 1
ATOM 606 N N . ALA A 1 82 ? -6.537 4.227 21.705 1.00 95.38 82 ALA A N 1
ATOM 607 C CA . ALA A 1 82 ? -5.668 3.995 22.849 1.00 95.38 82 ALA A CA 1
ATOM 608 C C . ALA A 1 82 ? -5.663 5.198 23.807 1.00 95.38 82 ALA A C 1
ATOM 610 O O . ALA A 1 82 ? -5.689 5.008 25.023 1.00 95.38 82 ALA A O 1
ATOM 611 N N . ALA A 1 83 ? -5.671 6.425 23.281 1.00 92.81 83 ALA A N 1
ATOM 612 C CA . ALA A 1 83 ? -5.797 7.645 24.073 1.00 92.81 83 ALA A CA 1
ATOM 613 C C . ALA A 1 83 ? -7.145 7.699 24.796 1.00 92.81 83 ALA A C 1
ATOM 615 O O . ALA A 1 83 ? -7.163 7.846 26.015 1.00 92.81 83 ALA A O 1
ATOM 616 N N . PHE A 1 84 ? -8.246 7.459 24.083 1.00 92.19 84 PHE A N 1
ATOM 617 C CA . PHE A 1 84 ? -9.580 7.394 24.675 1.00 92.19 84 PHE A CA 1
ATOM 618 C C . PHE A 1 84 ? -9.667 6.344 25.792 1.00 92.19 84 PHE A C 1
ATOM 620 O O . PHE A 1 84 ? -10.124 6.643 26.892 1.00 92.19 84 PHE A O 1
ATOM 627 N N . ALA A 1 85 ? -9.152 5.134 25.562 1.00 91.88 85 ALA A N 1
ATOM 628 C CA . ALA A 1 85 ? -9.136 4.069 26.564 1.00 91.88 85 ALA A CA 1
ATOM 629 C C . ALA A 1 85 ? -8.236 4.387 27.773 1.00 91.88 85 ALA A C 1
ATOM 631 O O . ALA A 1 85 ? -8.492 3.923 28.885 1.00 91.88 85 ALA A O 1
ATOM 632 N N . ARG A 1 86 ? -7.157 5.162 27.596 1.00 90.62 86 ARG A N 1
ATOM 633 C CA . ARG A 1 86 ? -6.361 5.683 28.721 1.00 90.62 86 ARG A CA 1
ATOM 634 C C . ARG A 1 86 ? -7.153 6.726 29.507 1.00 90.62 86 ARG A C 1
ATOM 636 O O . ARG A 1 86 ? -7.258 6.582 30.719 1.00 90.62 86 ARG A O 1
ATOM 643 N N . SER A 1 87 ? -7.764 7.696 28.830 1.00 84.19 87 SER A N 1
ATOM 644 C CA . SER A 1 87 ? -8.582 8.735 29.464 1.00 84.19 87 SER A CA 1
ATOM 645 C C . SER A 1 87 ? -9.778 8.159 30.225 1.00 84.19 87 SER A C 1
ATOM 647 O O . SER A 1 87 ? -10.038 8.577 31.349 1.00 84.19 87 SER A O 1
ATOM 649 N N . ALA A 1 88 ? -10.460 7.156 29.666 1.00 79.81 88 ALA A N 1
ATOM 650 C CA . ALA A 1 88 ? -11.576 6.474 30.319 1.00 79.81 88 ALA A CA 1
ATOM 651 C C . ALA A 1 88 ? 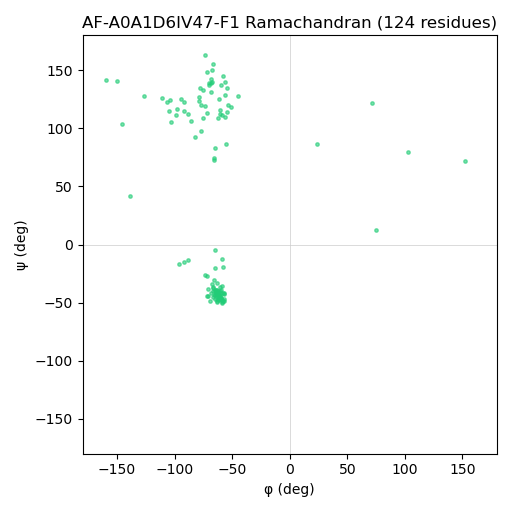-11.160 5.748 31.609 1.00 79.81 88 ALA A C 1
ATOM 653 O O . ALA A 1 88 ? -11.936 5.700 32.555 1.00 79.81 88 ALA A O 1
ATOM 654 N N . ARG A 1 89 ? -9.930 5.220 31.680 1.00 74.38 89 ARG A N 1
ATOM 655 C CA . ARG A 1 89 ? -9.399 4.587 32.902 1.00 74.38 89 ARG A CA 1
ATOM 656 C C . ARG A 1 89 ? -9.029 5.589 33.993 1.00 74.38 89 ARG A C 1
ATOM 658 O O . ARG A 1 89 ? -9.015 5.224 35.160 1.00 74.38 89 ARG A O 1
ATOM 665 N N . THR A 1 90 ? -8.697 6.822 33.618 1.00 73.12 90 THR A N 1
ATOM 666 C CA . THR A 1 90 ? -8.383 7.905 34.564 1.00 73.12 90 THR A CA 1
ATOM 667 C C . THR A 1 90 ? -9.602 8.745 34.942 1.00 73.12 90 THR A C 1
ATOM 669 O O . THR A 1 90 ? -9.535 9.521 35.891 1.00 73.12 90 THR A O 1
ATOM 672 N N . ALA A 1 91 ? -10.700 8.630 34.194 1.00 64.81 91 ALA A N 1
ATOM 673 C CA . ALA A 1 91 ? -11.948 9.301 34.510 1.00 64.81 91 ALA A CA 1
ATOM 674 C C . ALA A 1 91 ? -12.579 8.660 35.753 1.00 64.81 91 ALA A C 1
ATOM 676 O O . ALA A 1 91 ? -12.593 7.435 35.889 1.00 64.81 91 ALA A O 1
ATOM 677 N N . ALA A 1 92 ? -13.098 9.492 36.659 1.00 62.53 92 ALA A N 1
ATOM 678 C CA . ALA A 1 92 ? -13.856 9.008 37.804 1.00 62.53 92 ALA A CA 1
ATOM 679 C C . ALA A 1 92 ? -15.039 8.150 37.312 1.00 62.53 92 ALA A C 1
ATOM 681 O O . ALA A 1 92 ? -15.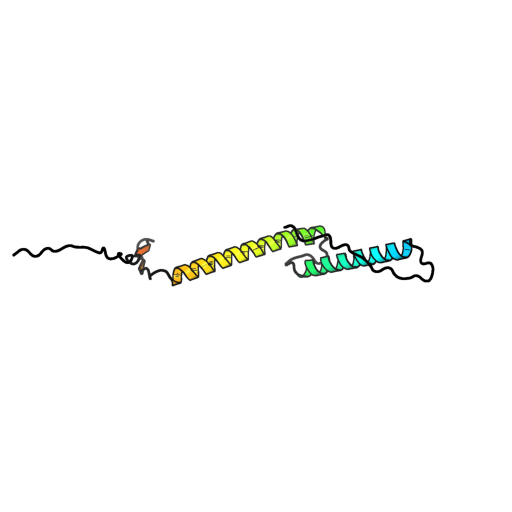657 8.509 36.302 1.00 62.53 92 ALA A O 1
ATOM 682 N N . PRO A 1 93 ? -15.348 7.027 37.984 1.00 61.41 93 PRO A N 1
ATOM 683 C CA . PRO A 1 93 ? -16.436 6.153 37.572 1.00 61.41 93 PRO A CA 1
ATOM 684 C C . PRO A 1 93 ? -17.739 6.954 37.495 1.00 61.41 93 PRO A C 1
ATOM 686 O O . PRO A 1 93 ? -18.088 7.684 38.422 1.00 61.41 93 PRO A O 1
ATOM 689 N N . ALA A 1 94 ? -18.428 6.837 36.363 1.00 61.59 94 ALA A N 1
ATOM 690 C CA . ALA A 1 94 ? -19.728 7.445 36.141 1.00 61.59 94 ALA A CA 1
ATOM 691 C C . ALA A 1 94 ? -20.790 6.346 36.168 1.00 61.59 94 ALA A C 1
ATOM 693 O O . ALA A 1 94 ? -20.721 5.395 35.385 1.00 61.59 94 ALA A O 1
ATOM 694 N N . ASP A 1 95 ? -21.774 6.480 37.052 1.00 59.94 95 ASP A N 1
ATOM 695 C CA . ASP A 1 95 ? -22.903 5.558 37.100 1.00 59.94 95 ASP A CA 1
ATOM 696 C C . ASP A 1 95 ? -23.831 5.843 35.914 1.00 59.94 95 ASP A C 1
ATOM 698 O O . ASP A 1 95 ? -24.375 6.946 35.775 1.00 59.94 95 ASP A O 1
ATOM 702 N N . VAL A 1 96 ? -24.003 4.842 35.047 1.00 63.91 96 VAL A N 1
ATOM 703 C CA . VAL A 1 96 ? -24.931 4.886 33.911 1.00 63.91 96 VAL A CA 1
ATOM 704 C C . VAL A 1 96 ? -26.166 4.066 34.262 1.00 63.91 96 VAL A C 1
ATOM 706 O O . VAL A 1 96 ? -26.137 2.836 34.259 1.00 63.91 96 VAL A O 1
ATOM 709 N N . LEU A 1 97 ? -27.272 4.749 34.553 1.00 60.81 97 LEU A N 1
ATOM 710 C CA . LEU A 1 97 ? -28.561 4.105 34.798 1.00 60.81 97 LEU A CA 1
ATOM 711 C C . LEU A 1 97 ? -29.342 4.010 33.484 1.00 60.81 97 LEU A C 1
ATOM 713 O O . LEU A 1 97 ? -29.615 5.020 32.832 1.00 60.81 97 LEU A O 1
ATOM 717 N N . VAL A 1 98 ? -29.713 2.785 33.100 1.00 60.56 98 VAL A N 1
ATOM 718 C CA . VAL A 1 98 ? -30.498 2.501 31.889 1.00 60.56 98 VAL A CA 1
ATOM 719 C C . VAL A 1 98 ? -31.968 2.313 32.261 1.00 60.56 98 VAL A C 1
ATOM 721 O O . VAL A 1 98 ? -32.335 1.309 32.874 1.00 60.56 98 VAL A O 1
ATOM 724 N N . ALA A 1 99 ? -32.835 3.245 31.863 1.00 59.06 99 ALA A N 1
ATOM 725 C CA . ALA A 1 99 ? -34.279 3.100 32.039 1.00 59.06 99 ALA A CA 1
ATOM 726 C C . ALA A 1 99 ? -34.877 2.308 30.862 1.00 59.06 99 ALA A C 1
ATOM 728 O O . ALA A 1 99 ? -35.022 2.821 29.763 1.00 59.06 99 ALA A O 1
ATOM 729 N N . ARG A 1 100 ? -35.265 1.044 31.070 1.00 58.41 100 ARG A N 1
ATOM 730 C CA . ARG A 1 100 ? -35.719 0.124 29.998 1.00 58.41 100 ARG A CA 1
ATOM 731 C C . ARG A 1 100 ? -37.018 0.506 29.257 1.00 58.41 100 ARG A C 1
ATOM 733 O O . ARG A 1 100 ? -37.386 -0.199 28.325 1.00 58.41 100 ARG A O 1
ATOM 740 N N . LYS A 1 101 ? -37.731 1.568 29.654 1.00 60.53 101 LYS A N 1
ATOM 741 C CA . LYS A 1 101 ? -39.029 1.952 29.051 1.00 60.53 101 LYS A CA 1
ATOM 742 C C . LYS A 1 101 ? -38.943 3.024 27.958 1.00 60.53 101 LYS A C 1
ATOM 744 O O . LYS A 1 101 ? -39.879 3.148 27.181 1.00 60.53 101 LYS A O 1
ATOM 749 N N . ALA A 1 102 ? -37.834 3.749 27.863 1.00 55.19 102 ALA A N 1
ATOM 750 C CA . ALA A 1 102 ? -37.519 4.652 26.760 1.00 55.19 102 ALA A CA 1
ATOM 751 C C . ALA A 1 102 ? -35.995 4.671 26.634 1.00 55.19 102 ALA A C 1
ATOM 753 O O . ALA A 1 102 ? -35.315 4.622 27.652 1.00 55.19 102 ALA A O 1
ATOM 754 N N . SER A 1 103 ? -35.444 4.687 25.422 1.00 54.88 103 SER A N 1
ATOM 755 C CA . SER A 1 103 ? -33.997 4.666 25.172 1.00 54.88 103 SER A CA 1
ATOM 756 C C . SER A 1 103 ? -33.310 5.948 25.671 1.00 54.88 103 SER A C 1
ATOM 758 O O . SER A 1 103 ? -32.931 6.813 24.885 1.00 54.88 103 SER A O 1
ATOM 760 N N . CYS A 1 104 ? -33.181 6.093 26.985 1.00 53.38 104 CYS A N 1
ATOM 761 C CA . CYS A 1 104 ? -32.597 7.240 27.657 1.00 53.38 104 CYS A CA 1
ATOM 762 C C . CYS A 1 104 ? -31.499 6.737 28.596 1.00 53.38 104 CYS A C 1
ATOM 764 O O . CYS A 1 104 ? -31.739 5.859 29.431 1.00 53.38 104 CYS A O 1
ATOM 766 N N . PHE A 1 105 ? -30.305 7.313 28.466 1.00 58.59 105 PHE A N 1
ATOM 767 C CA . PHE A 1 105 ? -29.179 7.068 29.362 1.00 58.59 105 PHE A CA 1
ATOM 768 C C . PHE A 1 105 ? -28.922 8.334 30.172 1.00 58.59 105 PHE A C 1
ATOM 770 O O . PHE A 1 105 ? -28.755 9.411 29.602 1.00 58.59 105 PHE A O 1
ATOM 777 N N . VAL A 1 106 ? -28.891 8.202 31.497 1.00 63.38 106 VAL A N 1
ATOM 778 C CA . VAL A 1 106 ? -28.453 9.273 32.396 1.00 63.38 106 VAL A CA 1
ATOM 779 C C . VAL A 1 106 ? -27.056 8.916 32.882 1.00 63.38 106 VAL A C 1
ATOM 781 O O . VAL A 1 106 ? -26.854 7.832 33.427 1.00 63.38 106 VAL A O 1
ATOM 784 N N . VAL A 1 107 ? -26.100 9.822 32.672 1.00 64.50 107 VAL A N 1
ATOM 785 C CA . VAL A 1 107 ? -24.719 9.687 33.147 1.00 64.50 107 VAL A CA 1
ATOM 786 C C . VAL A 1 107 ? -24.540 10.621 34.339 1.00 64.50 107 VAL A C 1
ATOM 788 O O . VAL A 1 107 ? -24.631 11.839 34.182 1.00 64.50 107 VAL A O 1
ATOM 791 N N . ARG A 1 108 ? -24.290 10.073 35.534 1.00 60.12 108 ARG A N 1
ATOM 792 C CA . ARG A 1 108 ? -23.847 10.878 36.682 1.00 60.12 108 ARG A CA 1
ATOM 793 C C . ARG A 1 108 ? -22.328 10.979 36.663 1.00 60.12 108 ARG A C 1
ATOM 795 O O . ARG A 1 108 ? -21.642 9.985 36.868 1.00 60.12 108 ARG A O 1
ATOM 802 N N . LEU A 1 109 ? -21.810 12.181 36.423 1.00 60.53 109 LEU A N 1
ATOM 803 C CA . LEU A 1 109 ? -20.394 12.483 36.619 1.00 60.53 109 LEU A CA 1
ATOM 804 C C . LEU A 1 109 ? -20.129 12.691 38.114 1.00 60.53 109 LEU A C 1
ATOM 806 O O . LEU A 1 109 ? -20.904 13.377 38.784 1.00 60.53 109 LEU A O 1
ATOM 810 N N . ALA A 1 110 ? -19.050 12.101 38.631 1.00 61.41 110 ALA A N 1
ATOM 811 C CA . ALA A 1 110 ? -18.615 12.337 40.003 1.00 61.41 110 ALA A CA 1
ATOM 812 C C . ALA A 1 110 ? -18.308 13.829 40.213 1.00 61.41 110 ALA A C 1
ATOM 814 O O . ALA A 1 110 ? -17.709 14.484 39.356 1.00 61.41 110 ALA A O 1
ATOM 815 N N . GLU A 1 111 ? -18.745 14.362 41.351 1.00 56.94 111 GLU A N 1
ATOM 816 C CA . GLU A 1 111 ? -18.598 15.772 41.698 1.00 56.94 111 GLU A CA 1
ATOM 817 C C . GLU A 1 111 ? -17.105 16.134 41.777 1.00 56.94 111 GLU A C 1
ATOM 819 O O . GLU A 1 111 ? -16.326 15.466 42.462 1.00 56.94 111 GLU A O 1
ATOM 824 N N . ALA A 1 112 ? -16.685 17.156 41.021 1.00 53.06 112 ALA A N 1
ATOM 825 C CA . ALA A 1 112 ? -15.289 17.582 40.986 1.00 53.06 112 ALA A CA 1
ATOM 826 C C . ALA A 1 112 ? -14.808 17.964 42.400 1.00 53.06 112 ALA A C 1
ATOM 828 O O . ALA A 1 112 ? -15.588 18.544 43.164 1.00 53.06 112 ALA A O 1
ATOM 829 N N . PRO A 1 113 ? -13.535 17.701 42.763 1.00 56.56 113 PRO A N 1
ATOM 830 C CA . PRO A 1 113 ? -13.019 18.080 44.070 1.00 56.56 113 PRO A CA 1
ATOM 831 C C . PRO A 1 113 ? -13.118 19.599 44.211 1.00 56.56 113 PRO A C 1
ATOM 833 O O . PRO A 1 113 ? -12.432 20.342 43.503 1.00 56.56 113 PRO A O 1
ATOM 836 N N . ARG A 1 114 ? -13.989 20.073 45.107 1.00 53.84 114 ARG A N 1
ATOM 837 C CA . ARG A 1 114 ? -14.031 21.488 45.474 1.00 53.84 114 ARG A CA 1
ATOM 838 C C . ARG A 1 114 ? -12.663 21.823 46.063 1.00 53.84 114 ARG A C 1
ATOM 840 O O . ARG A 1 114 ? -12.284 21.262 47.090 1.00 53.84 114 ARG A O 1
ATOM 847 N N . ARG A 1 115 ? -11.902 22.704 45.399 1.00 50.62 115 ARG A N 1
ATOM 848 C CA . ARG A 1 115 ? -10.758 23.363 46.037 1.00 50.62 115 ARG A CA 1
ATOM 849 C C . ARG A 1 115 ? -11.315 24.015 47.295 1.00 50.62 115 ARG A C 1
ATOM 851 O O . ARG A 1 115 ? -12.189 24.865 47.193 1.00 50.62 115 ARG A O 1
ATOM 858 N N . ALA A 1 116 ? -10.884 23.534 48.456 1.00 51.72 116 ALA A N 1
ATOM 859 C CA . ALA A 1 116 ? -11.277 24.105 49.727 1.00 51.72 116 ALA A CA 1
ATOM 860 C C . ALA A 1 116 ? -10.845 25.575 49.736 1.00 51.72 116 ALA A C 1
ATOM 862 O O . ALA A 1 116 ? -9.648 25.872 49.721 1.00 51.72 116 ALA A O 1
ATOM 863 N N . ASP A 1 117 ? -11.825 26.475 49.705 1.00 46.81 117 ASP A N 1
ATOM 864 C CA . ASP A 1 117 ? -11.610 27.897 49.907 1.00 46.81 117 ASP A CA 1
ATOM 865 C C . ASP A 1 117 ? -11.051 28.096 51.317 1.00 46.81 117 ASP A C 1
ATOM 867 O O . ASP A 1 117 ? -11.718 27.896 52.334 1.00 46.81 117 ASP A O 1
ATOM 871 N N . ALA A 1 118 ? -9.772 28.454 51.373 1.00 54.88 118 ALA A N 1
ATOM 872 C CA . ALA A 1 118 ? -9.154 28.956 52.578 1.00 54.88 118 ALA A CA 1
ATOM 873 C C . ALA A 1 118 ? -9.737 30.342 52.897 1.00 54.88 118 ALA A C 1
ATOM 875 O O . ALA A 1 118 ? -9.699 31.233 52.051 1.00 54.88 118 ALA A O 1
ATOM 876 N N . ARG A 1 119 ? -10.149 30.509 54.162 1.00 47.41 119 ARG A N 1
ATOM 877 C CA . ARG A 1 119 ? -10.542 31.740 54.885 1.00 47.41 119 ARG A CA 1
ATOM 878 C C . ARG A 1 119 ? -12.047 31.955 55.064 1.00 47.41 119 ARG A C 1
ATOM 880 O O . ARG A 1 119 ? -12.642 32.845 54.469 1.00 47.41 119 ARG A O 1
ATOM 887 N N . ALA A 1 120 ? -12.598 31.259 56.055 1.00 43.88 120 ALA A N 1
ATOM 888 C CA . ALA A 1 120 ? -13.593 31.860 56.937 1.00 43.88 120 ALA A CA 1
ATOM 889 C C . ALA 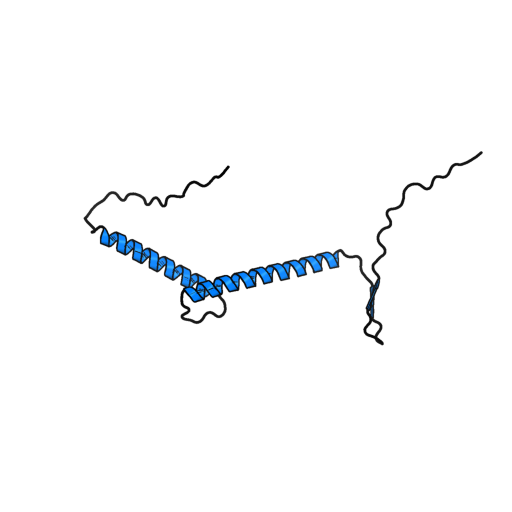A 1 120 ? -12.849 32.446 58.149 1.00 43.88 120 ALA A C 1
ATOM 891 O O . ALA A 1 120 ? -12.194 31.720 58.897 1.00 43.88 120 ALA A O 1
ATOM 892 N N . GLY A 1 121 ? -12.885 33.772 58.284 1.00 48.44 121 GLY A N 1
ATOM 893 C CA . GLY A 1 121 ? -12.427 34.475 59.476 1.00 48.44 121 GLY A CA 1
ATOM 894 C C . GLY A 1 121 ? -13.391 34.270 60.645 1.00 48.44 121 GLY A C 1
ATOM 895 O O . GLY A 1 121 ? -14.597 34.151 60.451 1.00 48.44 121 GLY A O 1
ATOM 896 N N . GLY A 1 122 ? -12.845 34.264 61.858 1.00 40.78 122 GLY A N 1
ATOM 897 C CA . GLY A 1 122 ? -13.601 34.308 63.104 1.00 40.78 122 GLY A CA 1
ATOM 898 C C . GLY A 1 122 ? -12.809 35.102 64.134 1.00 40.78 122 GLY A C 1
ATOM 899 O O . GLY A 1 122 ? -11.809 34.620 64.654 1.00 40.78 122 GLY A O 1
ATOM 900 N N . VAL A 1 123 ? -13.235 36.342 64.364 1.00 49.69 123 VAL A N 1
ATOM 901 C CA . VAL A 1 123 ? -12.790 37.218 65.456 1.00 49.69 123 VAL A CA 1
ATOM 902 C C . VAL A 1 123 ? -13.442 36.725 66.751 1.00 49.69 123 VAL A C 1
ATOM 904 O O . VAL A 1 123 ? -14.658 36.531 66.738 1.00 49.69 123 VAL A O 1
ATOM 907 N N . PRO A 1 124 ? -12.722 36.577 67.874 1.00 49.78 124 PRO A N 1
ATOM 908 C CA . PRO A 1 124 ? -13.357 36.540 69.178 1.00 49.78 124 PRO A CA 1
ATOM 909 C C . PRO A 1 124 ? -13.279 37.923 69.834 1.00 49.78 124 PRO A C 1
ATOM 911 O O . PRO A 1 124 ? -12.205 38.449 70.116 1.00 49.78 124 PRO A O 1
ATOM 914 N N . THR A 1 125 ? -14.449 38.512 70.053 1.00 53.09 125 THR A N 1
ATOM 915 C CA . THR A 1 125 ? -14.690 39.605 70.997 1.00 53.09 125 THR A CA 1
ATOM 916 C C . THR A 1 125 ? -14.795 39.054 72.416 1.00 53.09 125 THR A C 1
ATOM 918 O O . THR A 1 125 ? -15.667 38.217 72.654 1.00 53.09 125 THR A O 1
ATOM 921 N N . ALA A 1 126 ? -13.953 39.552 73.324 1.00 50.75 126 ALA A N 1
ATOM 922 C CA . ALA A 1 126 ? -14.266 40.064 74.669 1.00 50.75 126 ALA A CA 1
ATOM 923 C C . ALA A 1 126 ? -12.953 40.286 75.433 1.00 50.75 126 ALA A C 1
ATOM 925 O O . ALA A 1 126 ? -12.206 39.298 75.608 1.00 50.75 126 ALA A O 1
#

Secondary structure (DSSP, 8-state):
-----------------S---HHHHHHHHHHHHHHHHHHHHHHHHHHSTT--TT--HHHHHHHHHHHHHHHHHHHHHHHHHHHHHHHHHHSPP-EEEEETTTTEEEEEPPPP----------PPP-

Foldseek 3Di:
DDDDPDPPPDDDDDPDDDDDPPVVVVVVVVVVVVVVVVVVLVVLQVVFPPDDPDDDSVRSVVSSVVVVVVVVVVVVVVVVVVVVVVVVVVADDWDWDADPPDRDTDTHGDDDPPPPDPDDDDDDDD

Sequence (126 aa):
MAEEHLLALALPPTKGNKEASPGATAAEAERARRRRMSRLYAELGAQLPGLPPRANMARILEDAIAYVGVLRATVAGLEARAAFARSARTAAPADVLVARKASCFVVRLAEAPRRADARAGGVPTA

Radius of gyration: 34.37 Å; Cα contacts (8 Å, |Δi|>4): 38; chains: 1; bounding box: 84×51×100 Å

Organism: Zea mays (NCBI:txi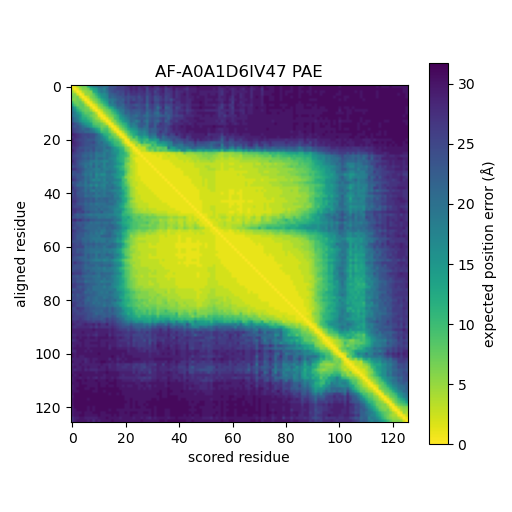d4577)

Solvent-accessible surface area (backbone atoms only — not comparable to full-atom values): 8302 Å² total; per-residue (Å²): 135,88,84,77,81,75,86,69,86,74,74,80,86,74,81,81,80,78,92,68,60,73,66,57,60,52,52,48,53,50,52,51,51,52,54,54,51,54,49,52,54,51,57,53,46,73,72,46,85,88,65,60,102,78,61,51,73,65,56,46,49,55,52,49,55,53,48,54,51,52,51,53,52,49,52,54,53,50,51,52,50,51,48,50,57,50,51,60,71,72,44,73,78,55,60,71,54,76,49,93,89,52,104,48,78,49,74,47,73,63,79,75,84,74,76,79,79,85,80,83,86,81,87,85,90,131